Protein AF-A0A521WT76-F1 (afdb_monomer_lite)

Secondary structure (DSSP, 8-state):
-------EEEEEEEEEEEEEEE--TT--PEEEEEEEEEEEEEEEE-

Radius of gyration: 17.38 Å; chains: 1; bounding box: 49×13×36 Å

Foldseek 3Di:
DDDDDDWDKDKDKDWFFDFDWDQDPVRDIGTGGRDGDMDMDMDTDD

Sequence (46 aa):
KAKAGVLFSEVHQLFGHYTGAVVPDTGEQIAVNEAFGWIEEHKARW

Structure (mmCIF, N/CA/C/O backbone):
data_AF-A0A521WT76-F1
#
_entry.id   AF-A0A521WT76-F1
#
loop_
_atom_site.group_PDB
_atom_site.id
_atom_site.type_symbol
_atom_site.label_atom_id
_atom_site.label_alt_id
_ato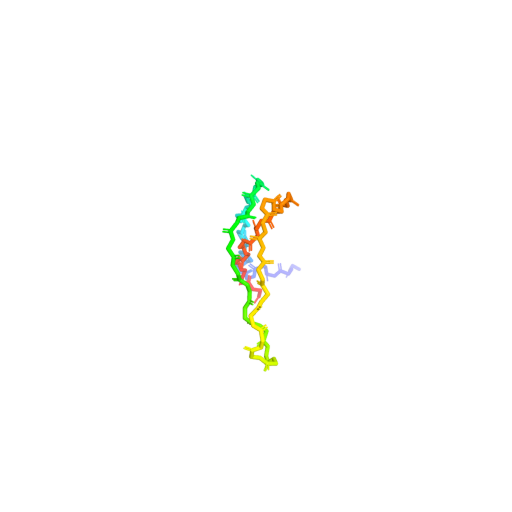m_site.label_comp_id
_atom_site.label_asym_id
_atom_site.label_entity_id
_atom_site.label_seq_id
_atom_site.pdbx_PDB_ins_code
_atom_site.Cartn_x
_atom_site.Cartn_y
_atom_site.Cartn_z
_atom_site.occupancy
_atom_site.B_iso_or_equiv
_atom_site.auth_seq_id
_atom_site.auth_comp_id
_atom_site.auth_asym_id
_atom_site.auth_atom_id
_atom_site.pdbx_PDB_model_num
ATOM 1 N N . LYS A 1 1 ? 35.096 11.668 -15.518 1.00 35.03 1 LYS A N 1
ATOM 2 C CA . LYS A 1 1 ? 34.254 10.501 -15.881 1.00 35.03 1 LYS A CA 1
ATOM 3 C C . LYS A 1 1 ? 33.775 9.855 -14.583 1.00 35.03 1 LYS A C 1
ATOM 5 O O . LYS A 1 1 ? 34.593 9.229 -13.923 1.00 35.03 1 LYS A O 1
ATOM 10 N N . ALA A 1 2 ? 32.527 10.078 -14.168 1.00 40.56 2 ALA A N 1
ATOM 11 C CA . ALA A 1 2 ? 31.958 9.407 -12.997 1.00 40.56 2 ALA A CA 1
ATOM 12 C C . ALA A 1 2 ? 31.425 8.032 -13.429 1.00 40.56 2 ALA A C 1
ATOM 14 O O . ALA A 1 2 ? 30.709 7.937 -14.424 1.00 40.56 2 ALA A O 1
ATOM 15 N N . LYS A 1 3 ? 31.842 6.968 -12.738 1.00 50.56 3 LYS A N 1
ATOM 16 C CA . LYS A 1 3 ? 31.333 5.609 -12.953 1.00 50.56 3 LYS A CA 1
ATOM 17 C C . LYS A 1 3 ? 29.993 5.493 -12.223 1.00 50.56 3 LYS A C 1
ATOM 19 O O . LYS A 1 3 ? 29.984 5.522 -10.998 1.00 50.56 3 LYS A O 1
ATOM 24 N N . ALA A 1 4 ? 28.893 5.372 -12.962 1.00 59.25 4 ALA A N 1
ATOM 25 C CA . ALA A 1 4 ? 27.605 4.981 -12.401 1.00 59.25 4 ALA A CA 1
ATOM 26 C C . ALA A 1 4 ? 27.675 3.487 -12.047 1.00 59.25 4 ALA A C 1
ATOM 28 O O . ALA A 1 4 ? 27.601 2.628 -12.926 1.00 59.25 4 ALA A O 1
ATOM 29 N N . GLY A 1 5 ? 27.900 3.183 -10.767 1.00 62.78 5 GLY A N 1
ATOM 30 C CA . GLY A 1 5 ? 27.491 1.893 -10.213 1.00 62.78 5 GLY A CA 1
ATOM 31 C C . GLY A 1 5 ? 25.983 1.736 -10.419 1.00 62.78 5 GLY A C 1
ATOM 32 O O . GLY A 1 5 ? 25.272 2.732 -10.490 1.00 62.78 5 GLY A O 1
ATOM 33 N N . VAL A 1 6 ? 25.522 0.507 -10.626 1.00 70.75 6 VAL A N 1
ATOM 34 C CA . VAL A 1 6 ? 24.169 0.165 -11.094 1.00 70.75 6 VAL A CA 1
ATOM 35 C C . VAL A 1 6 ? 23.077 0.816 -10.225 1.00 70.75 6 VAL A C 1
ATOM 37 O O . VAL A 1 6 ? 22.740 0.291 -9.170 1.00 70.75 6 VAL A O 1
ATOM 40 N N . LEU A 1 7 ? 22.520 1.943 -10.680 1.00 78.75 7 LEU A N 1
ATOM 41 C CA . LEU A 1 7 ? 21.339 2.579 -10.090 1.00 78.75 7 LEU A CA 1
ATOM 42 C C . LEU A 1 7 ? 20.090 1.812 -10.547 1.00 78.75 7 LEU A C 1
ATOM 44 O O . LEU A 1 7 ? 19.913 1.594 -11.747 1.00 78.75 7 LEU A O 1
ATOM 48 N N . PHE A 1 8 ? 19.232 1.406 -9.609 1.00 77.44 8 PHE A N 1
ATOM 49 C CA . PHE A 1 8 ? 17.985 0.686 -9.896 1.00 77.44 8 PHE A CA 1
ATOM 50 C C . PHE A 1 8 ? 16.830 1.260 -9.071 1.00 77.44 8 PHE A C 1
ATOM 52 O O . PHE A 1 8 ? 16.975 1.448 -7.865 1.00 77.44 8 PHE A O 1
ATOM 59 N N . SER A 1 9 ? 15.685 1.506 -9.712 1.00 84.88 9 SER A N 1
ATOM 60 C CA . SER A 1 9 ? 14.451 1.974 -9.071 1.00 84.88 9 SER A CA 1
ATOM 61 C C . SER A 1 9 ? 13.227 1.420 -9.811 1.00 84.88 9 SER A C 1
ATOM 63 O O . SER A 1 9 ? 13.141 1.562 -11.029 1.00 84.88 9 SER A O 1
ATOM 65 N N . GLU A 1 10 ? 12.275 0.847 -9.077 1.00 86.50 10 GLU A N 1
ATOM 66 C CA . GLU A 1 10 ? 10.993 0.310 -9.559 1.00 86.50 10 GLU A CA 1
ATOM 67 C C . GLU A 1 10 ? 9.857 0.798 -8.644 1.00 86.50 10 GLU A C 1
ATOM 69 O O . GLU A 1 10 ? 9.996 0.777 -7.419 1.00 86.50 10 GLU A O 1
ATOM 74 N N . VAL A 1 11 ? 8.753 1.263 -9.239 1.00 90.06 11 VAL A N 1
ATOM 75 C CA . VAL A 1 11 ? 7.572 1.795 -8.536 1.00 90.06 11 VAL A CA 1
ATOM 76 C C . VAL A 1 11 ? 6.328 1.070 -9.031 1.00 90.06 11 VAL A C 1
ATOM 78 O O . VAL A 1 11 ? 6.096 0.994 -10.238 1.00 90.06 11 VAL A O 1
ATOM 81 N N . HIS A 1 12 ? 5.518 0.564 -8.106 1.00 91.31 12 HIS A N 1
ATOM 82 C CA . HIS A 1 12 ? 4.206 -0.013 -8.379 1.00 91.31 12 HIS A CA 1
ATOM 83 C C . HIS A 1 12 ? 3.142 0.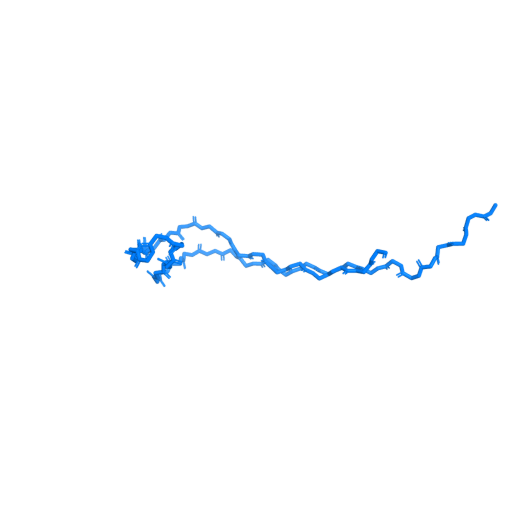834 -7.677 1.00 91.31 12 HIS A C 1
ATOM 85 O O . HIS A 1 12 ? 3.146 0.943 -6.453 1.00 91.31 12 HIS A O 1
ATOM 91 N N . GLN A 1 13 ? 2.227 1.423 -8.451 1.00 94.38 13 GLN A N 1
ATOM 92 C CA . GLN A 1 13 ? 1.123 2.237 -7.937 1.00 94.38 13 GLN A CA 1
ATOM 93 C C . GLN A 1 13 ? -0.222 1.613 -8.292 1.00 94.38 13 GLN A C 1
ATOM 95 O O . GLN A 1 13 ? -0.465 1.243 -9.441 1.00 94.38 13 GLN A O 1
ATOM 100 N N . LEU A 1 14 ? -1.114 1.552 -7.308 1.00 96.00 14 LEU A N 1
ATOM 101 C CA . LEU A 1 14 ? -2.512 1.178 -7.492 1.00 96.00 14 LEU A CA 1
ATOM 102 C C . LEU A 1 14 ? -3.396 2.323 -7.012 1.00 96.00 14 LEU A C 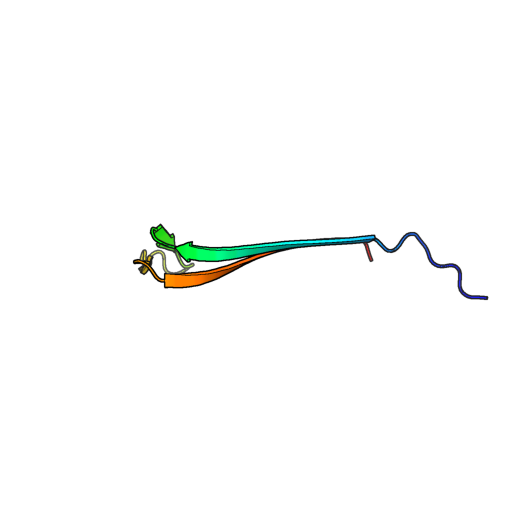1
ATOM 104 O O . LEU A 1 14 ? -3.110 2.904 -5.972 1.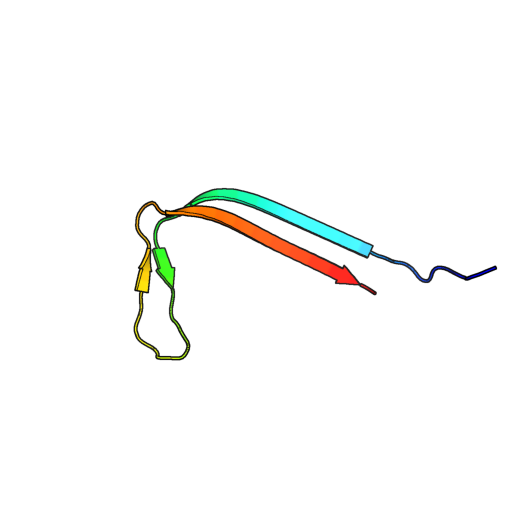00 96.00 14 LEU A O 1
ATOM 108 N N . PHE A 1 15 ? -4.468 2.614 -7.747 1.00 96.69 15 PHE A N 1
ATOM 109 C CA . PHE A 1 15 ? -5.474 3.618 -7.393 1.00 96.69 15 PHE A CA 1
ATOM 110 C C . PHE A 1 15 ? -6.831 2.940 -7.240 1.00 96.69 15 PHE A C 1
ATOM 112 O O . PHE A 1 15 ? -7.180 2.068 -8.039 1.00 96.69 15 PHE A O 1
ATOM 119 N N . GLY A 1 16 ? -7.618 3.354 -6.252 1.00 96.94 16 GLY A N 1
ATOM 120 C CA . GLY A 1 16 ? -8.933 2.767 -6.034 1.00 96.94 16 GLY A CA 1
ATOM 121 C C . GLY A 1 16 ? -9.574 3.175 -4.719 1.00 96.94 16 GLY A C 1
ATOM 122 O O . GLY A 1 16 ? -9.135 4.115 -4.057 1.00 96.94 16 GLY A O 1
ATOM 123 N N . HIS A 1 17 ? -10.633 2.450 -4.371 1.00 97.75 17 HIS A N 1
ATOM 124 C CA . HIS A 1 17 ? -11.277 2.531 -3.068 1.00 97.75 17 HIS A CA 1
ATOM 125 C C . HIS A 1 17 ? -10.802 1.362 -2.212 1.00 97.75 17 HIS A C 1
ATOM 127 O O . HIS A 1 17 ? -10.729 0.228 -2.690 1.00 97.75 17 HIS A O 1
ATOM 133 N N . TYR A 1 18 ? -10.470 1.648 -0.959 1.00 96.38 18 TYR A N 1
ATOM 134 C CA . TYR A 1 18 ? -9.931 0.666 -0.030 1.00 96.38 18 TYR A CA 1
ATOM 135 C C . TYR A 1 18 ? -10.840 0.535 1.186 1.00 96.38 18 TYR A C 1
ATOM 137 O O . TYR A 1 18 ? -11.232 1.533 1.792 1.00 96.38 18 TYR A O 1
ATOM 145 N N . THR A 1 19 ? -11.125 -0.712 1.551 1.00 97.75 19 THR A N 1
ATOM 146 C CA . THR A 1 19 ? -11.871 -1.074 2.756 1.00 97.75 19 THR A CA 1
ATOM 147 C C . THR A 1 19 ? -11.045 -2.073 3.557 1.00 97.75 19 THR A C 1
ATOM 149 O O . THR A 1 19 ? -10.503 -3.031 3.005 1.00 97.75 19 THR A O 1
ATOM 152 N N . GLY A 1 20 ? -10.899 -1.828 4.855 1.00 96.12 20 GLY A N 1
ATOM 153 C CA . GLY A 1 20 ? -10.029 -2.606 5.724 1.00 96.12 20 GLY A CA 1
ATOM 154 C C . GLY A 1 20 ? -9.816 -1.925 7.067 1.00 96.12 20 GLY A C 1
ATOM 155 O O . GLY A 1 20 ? -10.681 -1.209 7.565 1.00 96.12 20 GLY A O 1
ATOM 156 N N . ALA A 1 21 ? -8.655 -2.150 7.668 1.00 96.94 21 ALA A N 1
ATOM 157 C CA . ALA A 1 21 ? -8.301 -1.512 8.922 1.00 96.94 21 ALA A CA 1
ATOM 158 C C . ALA A 1 21 ? -6.792 -1.311 9.040 1.00 96.94 21 ALA A C 1
ATOM 160 O O . ALA A 1 21 ? -6.008 -2.104 8.519 1.00 96.94 21 ALA A O 1
ATOM 161 N N . VAL A 1 22 ? -6.404 -0.266 9.762 1.00 94.81 22 VAL A N 1
ATOM 162 C CA . VAL A 1 22 ? -5.014 0.058 10.084 1.00 94.81 22 VAL A CA 1
ATOM 163 C C . VAL A 1 22 ? -4.820 -0.135 11.580 1.00 94.81 22 VAL A C 1
ATOM 165 O O . VAL A 1 22 ? -5.660 0.288 12.370 1.00 94.81 22 VAL A O 1
ATOM 168 N N . VAL A 1 23 ? -3.725 -0.781 11.972 1.00 96.94 23 VAL A N 1
ATOM 169 C CA . VAL A 1 23 ? -3.330 -0.915 13.378 1.00 96.94 23 VAL A CA 1
ATOM 170 C C . VAL A 1 23 ? -2.134 0.011 13.606 1.00 96.94 23 VAL A C 1
ATOM 172 O O . VAL A 1 23 ? -1.048 -0.296 13.115 1.00 96.94 23 VAL A O 1
ATOM 175 N N . PRO A 1 24 ? -2.316 1.160 14.277 1.00 94.69 24 PRO A N 1
ATOM 176 C CA . PRO A 1 24 ? -1.231 2.065 14.630 1.00 94.69 24 PRO A CA 1
ATOM 177 C C . PRO A 1 24 ? -0.417 1.506 15.800 1.00 94.69 24 PRO A C 1
ATOM 179 O O . PRO A 1 24 ? -0.857 0.601 16.509 1.00 94.69 24 PRO A O 1
ATOM 182 N N . ASP A 1 25 ? 0.720 2.138 16.086 1.00 96.81 25 ASP A N 1
ATOM 183 C CA . ASP A 1 25 ? 1.568 1.797 17.239 1.00 96.81 25 ASP A CA 1
ATOM 184 C C . ASP A 1 25 ? 0.852 1.966 18.592 1.00 96.81 25 ASP A C 1
ATOM 186 O O . ASP A 1 25 ? 1.262 1.390 19.598 1.00 96.81 25 ASP A O 1
ATOM 190 N N . THR A 1 26 ? -0.242 2.735 18.628 1.00 94.81 26 THR A N 1
ATOM 191 C CA . THR A 1 26 ? -1.114 2.871 19.805 1.00 94.81 26 THR A CA 1
ATOM 192 C C . THR A 1 26 ? -1.920 1.603 20.100 1.00 94.81 26 THR A C 1
ATOM 194 O O . THR A 1 26 ? -2.479 1.477 21.187 1.00 94.81 26 THR A O 1
ATOM 197 N N . GLY A 1 27 ? -2.004 0.672 19.145 1.00 94.56 27 GLY A N 1
ATOM 198 C CA . GLY A 1 27 ? -2.764 -0.574 19.238 1.00 94.56 27 GLY A CA 1
ATOM 199 C C . GLY A 1 27 ? -4.269 -0.431 18.991 1.00 94.56 27 GLY A C 1
ATOM 200 O O . GLY A 1 27 ? -4.947 -1.443 18.823 1.00 94.56 27 GLY A O 1
ATOM 201 N N . GLU A 1 28 ? -4.806 0.790 18.931 1.00 96.81 28 GLU A N 1
ATOM 202 C CA . GLU A 1 28 ? -6.219 1.021 18.619 1.00 96.81 28 GLU A CA 1
ATOM 203 C C . GLU A 1 28 ? -6.461 0.926 17.111 1.00 96.81 28 GLU A C 1
ATOM 205 O O . GLU A 1 28 ? -6.002 1.761 16.335 1.00 96.81 28 GLU A O 1
ATOM 210 N N . GLN A 1 29 ? -7.196 -0.100 16.691 1.00 97.62 29 GLN A N 1
ATOM 211 C CA . GLN A 1 29 ? -7.486 -0.345 15.285 1.00 97.62 29 GLN A CA 1
ATOM 212 C C . GLN A 1 29 ? -8.413 0.731 14.698 1.00 97.62 29 GLN A C 1
ATOM 214 O O . GLN A 1 29 ? -9.494 0.997 15.218 1.00 97.62 29 GLN A O 1
ATOM 219 N N . ILE A 1 30 ? -8.019 1.288 13.555 1.00 96.81 30 ILE A N 1
ATOM 220 C CA . ILE A 1 30 ? -8.782 2.290 12.810 1.00 96.81 30 ILE A CA 1
ATOM 221 C C . ILE A 1 30 ? -9.427 1.613 11.601 1.00 96.81 30 ILE A C 1
ATOM 223 O O . ILE A 1 30 ? -8.727 1.070 10.745 1.00 96.81 30 ILE A O 1
ATOM 227 N N . ALA A 1 31 ? -10.757 1.651 11.511 1.00 97.81 31 ALA A N 1
ATOM 228 C CA . ALA A 1 31 ? -11.485 1.147 10.349 1.00 97.81 31 ALA A CA 1
ATOM 229 C C . ALA A 1 31 ? -11.354 2.103 9.152 1.00 97.81 31 ALA A C 1
ATOM 231 O O . ALA A 1 31 ? -11.481 3.319 9.291 1.00 97.81 31 ALA A O 1
ATOM 232 N N . VAL A 1 32 ? -11.145 1.537 7.966 1.00 96.69 32 VAL A N 1
ATOM 233 C CA . VAL A 1 32 ? -11.101 2.240 6.681 1.00 96.69 32 VAL A CA 1
ATOM 234 C C . VAL A 1 32 ? -12.267 1.729 5.843 1.00 96.69 32 VAL A C 1
ATOM 236 O O . VAL A 1 32 ? -12.352 0.530 5.591 1.00 96.69 32 VAL A O 1
ATOM 239 N N . ASN A 1 33 ? -13.159 2.622 5.414 1.00 97.44 33 ASN A N 1
ATOM 240 C CA . ASN A 1 33 ? -14.354 2.273 4.644 1.00 97.44 33 ASN A CA 1
ATOM 241 C C . ASN A 1 33 ? -14.398 3.089 3.354 1.00 97.44 33 ASN A C 1
ATOM 243 O O . ASN A 1 33 ? -14.549 4.308 3.415 1.00 97.44 33 ASN A O 1
ATOM 247 N N . GLU A 1 34 ? -14.280 2.409 2.212 1.00 97.38 34 GLU A N 1
ATOM 248 C CA . GLU A 1 34 ? -14.354 2.984 0.863 1.00 97.38 34 GLU A CA 1
ATOM 249 C C . GLU A 1 34 ? -13.484 4.241 0.692 1.00 97.38 34 GLU A C 1
ATOM 251 O O . GLU A 1 34 ? -13.871 5.222 0.057 1.00 97.38 34 GLU A O 1
ATOM 256 N N . ALA A 1 35 ? -12.285 4.232 1.277 1.00 96.44 35 ALA A N 1
ATOM 257 C CA . ALA A 1 35 ? -11.374 5.360 1.175 1.00 96.44 35 ALA A CA 1
ATOM 258 C C . ALA A 1 35 ? -10.802 5.430 -0.244 1.00 96.44 35 ALA A C 1
ATOM 260 O O . ALA A 1 35 ? -10.086 4.521 -0.668 1.00 96.44 35 ALA A O 1
ATOM 261 N N . PHE A 1 36 ? -11.102 6.505 -0.974 1.00 96.75 36 PHE A N 1
ATOM 262 C CA . PHE A 1 36 ? -10.480 6.773 -2.267 1.00 96.75 36 PHE A CA 1
ATOM 263 C C . PHE A 1 36 ? -9.020 7.195 -2.077 1.00 96.75 36 PHE A C 1
ATOM 265 O O . PHE A 1 36 ? -8.730 8.136 -1.336 1.00 96.75 36 PHE A O 1
ATOM 272 N N . GLY A 1 37 ? -8.098 6.519 -2.758 1.00 95.00 37 GLY A N 1
ATOM 273 C CA . GLY A 1 37 ? -6.678 6.813 -2.638 1.00 95.00 37 GLY A CA 1
ATOM 274 C C . GLY A 1 37 ? -5.803 5.941 -3.524 1.00 95.00 37 GLY A C 1
ATOM 275 O O . GLY A 1 37 ? -6.215 5.482 -4.592 1.00 95.00 37 GLY A O 1
ATOM 276 N N . TRP A 1 38 ? -4.573 5.731 -3.066 1.00 95.38 38 TRP A N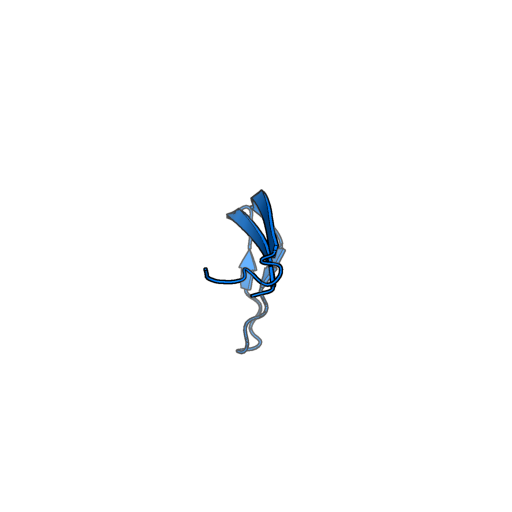 1
ATOM 277 C CA . TRP A 1 38 ? -3.570 4.951 -3.771 1.00 95.38 38 TRP A CA 1
ATOM 278 C C . TRP A 1 38 ? -2.648 4.218 -2.799 1.00 95.38 38 TRP A C 1
ATOM 280 O O . TRP A 1 38 ? -2.485 4.636 -1.652 1.00 95.38 38 TRP A O 1
ATOM 290 N N . ILE A 1 39 ? -2.052 3.128 -3.275 1.00 92.50 39 ILE A N 1
ATOM 291 C CA . ILE A 1 39 ? -1.018 2.362 -2.575 1.00 92.50 39 ILE A CA 1
ATOM 292 C C . ILE A 1 39 ? 0.231 2.350 -3.457 1.00 92.50 39 ILE A C 1
ATOM 294 O O . ILE A 1 39 ? 0.131 2.081 -4.657 1.00 92.50 39 ILE A O 1
ATOM 298 N N . GLU A 1 40 ? 1.389 2.633 -2.860 1.00 93.88 40 GLU A N 1
ATOM 299 C CA . GLU A 1 40 ? 2.698 2.605 -3.518 1.00 93.88 40 GLU A CA 1
ATOM 300 C C . GLU A 1 40 ? 3.581 1.505 -2.924 1.00 93.88 40 GLU A C 1
ATOM 302 O O . GLU A 1 40 ? 3.720 1.397 -1.706 1.00 93.88 40 GLU A O 1
ATOM 307 N N . GLU A 1 41 ? 4.224 0.725 -3.788 1.00 92.00 41 GLU A N 1
ATOM 308 C CA . GLU A 1 41 ? 5.415 -0.048 -3.445 1.00 92.00 41 GLU A CA 1
ATOM 309 C C . GLU A 1 41 ? 6.604 0.528 -4.221 1.00 92.00 41 GLU A C 1
ATOM 311 O O . GLU A 1 41 ? 6.572 0.614 -5.451 1.00 92.00 41 GLU A O 1
ATOM 316 N N . HIS A 1 42 ? 7.668 0.901 -3.504 1.00 91.94 42 HIS A N 1
ATOM 317 C CA . HIS A 1 42 ? 8.911 1.397 -4.093 1.00 91.94 42 HIS A CA 1
ATOM 318 C C . HIS A 1 42 ? 10.089 0.493 -3.726 1.00 91.94 42 HIS A C 1
ATOM 320 O O . HIS A 1 42 ? 10.319 0.190 -2.555 1.00 91.94 42 HIS A O 1
ATOM 326 N N . LYS A 1 43 ? 10.855 0.068 -4.737 1.00 88.44 43 LYS A N 1
ATOM 327 C CA . LYS A 1 4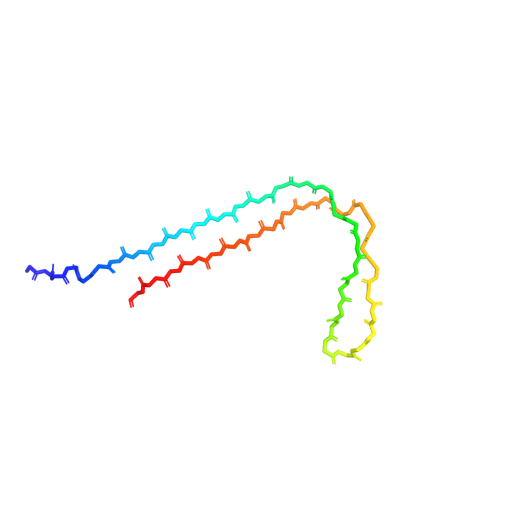3 ? 12.082 -0.726 -4.584 1.00 88.44 43 LYS A CA 1
ATOM 328 C C . LYS A 1 43 ? 13.237 0.007 -5.249 1.00 88.44 43 LYS A C 1
ATOM 330 O O . LYS A 1 43 ? 13.221 0.210 -6.460 1.00 88.44 43 LYS A O 1
ATOM 335 N N . ALA A 1 44 ? 14.268 0.357 -4.481 1.00 86.81 44 ALA A N 1
ATOM 336 C CA . ALA A 1 44 ? 15.446 1.037 -5.014 1.00 86.81 44 ALA A CA 1
ATOM 337 C C . ALA A 1 44 ? 16.772 0.503 -4.450 1.00 86.81 44 ALA A C 1
ATOM 339 O O . ALA A 1 44 ? 16.835 0.004 -3.325 1.00 86.81 44 ALA A O 1
ATOM 340 N N . ARG A 1 45 ? 17.837 0.616 -5.254 1.00 77.69 45 ARG A N 1
ATOM 341 C CA . ARG A 1 45 ? 19.239 0.415 -4.861 1.00 77.69 45 ARG A CA 1
ATOM 342 C C . ARG A 1 45 ? 20.041 1.637 -5.305 1.00 77.69 45 ARG A C 1
ATOM 344 O O . ARG A 1 45 ? 20.043 1.964 -6.495 1.00 77.69 45 ARG A O 1
ATOM 351 N N . TRP A 1 46 ? 20.687 2.277 -4.336 1.00 78.19 46 TRP A N 1
ATOM 352 C CA . TRP A 1 46 ? 21.465 3.506 -4.482 1.00 78.19 46 TRP A CA 1
ATOM 353 C C . TRP A 1 46 ? 22.934 3.246 -4.166 1.00 78.19 46 TRP A C 1
ATOM 355 O O . TRP A 1 46 ? 23.190 2.465 -3.219 1.00 78.19 46 TRP A O 1
#

pLDDT: mean 87.72, std 15.17, range [35.03, 97.81]